Protein AF-A0A935QGF4-F1 (afdb_monomer_lite)

pLDDT: mean 90.05, std 7.43, range [56.66, 97.25]

Radius of gyration: 15.38 Å; chains: 1; bounding box: 27×32×35 Å

Secondary structure (DSSP, 8-state):
-EEEEEE-TTSPEEEEEE--HHHHHHHHHHHHHHHHHHHTTS-TT--TT-TT----

Structure (mmCIF, N/CA/C/O backbone):
data_AF-A0A935QGF4-F1
#
_entry.id   AF-A0A935QGF4-F1
#
loop_
_atom_site.group_PDB
_atom_site.id
_atom_site.type_symbol
_atom_site.label_atom_id
_atom_site.label_alt_id
_atom_site.label_comp_id
_atom_site.label_asym_id
_atom_site.label_entity_id
_atom_site.label_seq_id
_atom_site.pdbx_PDB_ins_code
_atom_site.Cartn_x
_atom_site.Cartn_y
_atom_site.Cartn_z
_atom_site.occupancy
_atom_site.B_iso_or_equiv
_atom_site.auth_seq_id
_atom_site.auth_comp_id
_atom_site.auth_asym_id
_atom_site.auth_atom_id
_atom_site.pdbx_PDB_model_num
ATOM 1 N N . MET A 1 1 ? -4.465 14.003 7.824 1.00 69.56 1 MET A N 1
ATOM 2 C CA . MET A 1 1 ? -4.105 12.650 8.317 1.00 69.56 1 MET A CA 1
ATOM 3 C C . MET A 1 1 ? -4.930 12.327 9.559 1.00 69.56 1 MET A C 1
ATOM 5 O O . MET A 1 1 ? -4.934 13.123 10.489 1.00 69.56 1 MET A O 1
ATOM 9 N N . ARG A 1 2 ? -5.665 11.210 9.575 1.00 88.31 2 ARG A N 1
ATOM 10 C CA . ARG A 1 2 ? -6.536 10.792 10.691 1.00 88.31 2 ARG A CA 1
ATOM 11 C C . ARG A 1 2 ? -5.865 9.675 11.487 1.00 88.31 2 ARG A C 1
ATOM 13 O O . ARG A 1 2 ? -5.465 8.683 10.891 1.00 88.31 2 ARG A O 1
ATOM 20 N N . ARG A 1 3 ? -5.760 9.791 12.814 1.00 91.31 3 ARG A N 1
ATOM 21 C CA . ARG A 1 3 ? -5.167 8.741 13.663 1.00 91.31 3 ARG A CA 1
ATOM 22 C C . ARG A 1 3 ? -6.250 7.830 14.241 1.00 91.31 3 ARG A C 1
ATOM 24 O O . ARG A 1 3 ? -7.193 8.320 14.852 1.00 91.31 3 ARG A O 1
ATOM 31 N N . VAL A 1 4 ? -6.112 6.519 14.052 1.00 94.19 4 VAL A N 1
ATOM 32 C CA . VAL A 1 4 ? -7.038 5.492 14.564 1.00 94.19 4 VAL A CA 1
ATOM 33 C C . VAL A 1 4 ? -6.256 4.469 15.377 1.00 94.19 4 VAL A C 1
ATOM 35 O O . VAL A 1 4 ? -5.166 4.079 14.978 1.00 94.19 4 VAL A O 1
ATOM 38 N N . TYR A 1 5 ? -6.784 4.033 16.518 1.00 94.12 5 TYR A N 1
ATOM 39 C CA . TYR A 1 5 ? -6.130 3.037 17.368 1.00 94.12 5 TYR A CA 1
ATOM 40 C C . TYR A 1 5 ? -6.780 1.669 17.177 1.00 94.12 5 TYR A C 1
ATOM 42 O O . TYR A 1 5 ? -7.984 1.534 17.373 1.00 94.12 5 TYR A O 1
ATOM 50 N N . ILE A 1 6 ? -5.976 0.659 16.840 1.00 93.50 6 ILE A N 1
ATOM 51 C CA . ILE A 1 6 ? -6.412 -0.741 16.723 1.00 93.50 6 ILE A CA 1
ATOM 52 C C . ILE A 1 6 ? -5.759 -1.600 17.816 1.00 93.50 6 ILE A C 1
ATOM 54 O O . ILE A 1 6 ? -4.631 -1.300 18.228 1.00 93.50 6 ILE A O 1
ATOM 58 N N . PRO A 1 7 ? -6.427 -2.649 18.320 1.00 95.38 7 PRO A N 1
ATOM 59 C CA . PRO A 1 7 ? -5.827 -3.557 19.293 1.00 95.38 7 PRO A CA 1
ATOM 60 C C . PRO A 1 7 ? -4.676 -4.365 18.666 1.00 95.38 7 PRO A C 1
ATOM 62 O O . PRO A 1 7 ? -4.741 -4.766 17.505 1.00 95.38 7 PRO A O 1
ATOM 65 N N . LYS A 1 8 ? -3.607 -4.603 19.432 1.00 92.81 8 LYS A N 1
ATOM 66 C CA . LYS A 1 8 ? -2.559 -5.591 19.133 1.00 92.81 8 LYS A CA 1
ATOM 67 C C . LYS A 1 8 ? -2.827 -6.881 19.911 1.00 92.81 8 LYS A C 1
ATOM 69 O O . LYS A 1 8 ? -3.420 -6.845 20.984 1.00 92.81 8 LYS A O 1
ATOM 74 N N . ALA A 1 9 ? -2.268 -7.991 19.427 1.00 89.75 9 ALA A N 1
ATOM 75 C CA . ALA A 1 9 ? -2.321 -9.291 20.102 1.00 89.75 9 ALA A CA 1
ATOM 76 C C . ALA A 1 9 ? -1.734 -9.274 21.530 1.00 89.75 9 ALA A C 1
ATOM 78 O O . ALA A 1 9 ? -2.173 -10.021 22.391 1.00 89.75 9 ALA A O 1
ATOM 79 N N . ASN A 1 10 ? -0.781 -8.380 21.812 1.00 90.31 10 ASN A N 1
ATOM 80 C CA . ASN A 1 10 ? -0.155 -8.231 23.129 1.00 90.31 10 ASN A CA 1
ATOM 81 C C . ASN A 1 10 ? -0.903 -7.272 24.080 1.00 90.31 10 ASN A C 1
ATOM 83 O O . ASN A 1 10 ? -0.290 -6.700 24.980 1.00 90.31 10 ASN A O 1
ATOM 87 N N . GLY A 1 11 ? -2.190 -7.008 23.833 1.00 90.06 11 GLY A N 1
ATOM 88 C CA . GLY A 1 11 ? -3.046 -6.155 24.670 1.00 90.06 11 GLY A CA 1
ATOM 89 C C . GLY A 1 11 ? -2.812 -4.642 24.538 1.00 90.06 11 GLY A C 1
ATOM 90 O O . GLY A 1 11 ? -3.615 -3.848 25.025 1.00 90.06 11 GLY A O 1
ATOM 91 N N . LYS A 1 12 ? -1.751 -4.202 23.849 1.00 93.25 12 LYS A N 1
ATOM 92 C CA . LYS A 1 12 ? -1.486 -2.774 23.585 1.00 93.25 12 LYS A CA 1
ATOM 93 C C . LYS A 1 12 ? -2.304 -2.268 22.390 1.00 93.25 12 LYS A C 1
ATOM 95 O O . LYS A 1 12 ? -2.811 -3.048 21.592 1.00 93.25 12 LYS A O 1
ATOM 100 N N . ARG A 1 13 ? -2.393 -0.946 22.204 1.00 93.56 13 ARG A N 1
ATOM 101 C CA . ARG A 1 13 ? -3.007 -0.330 21.008 1.00 93.56 13 ARG A CA 1
ATOM 102 C C . ARG A 1 13 ? -1.938 0.130 20.011 1.00 93.56 13 ARG A C 1
ATOM 104 O O . ARG A 1 13 ? -0.935 0.720 20.409 1.00 93.56 13 ARG A O 1
ATOM 111 N N . ARG A 1 14 ? -2.141 -0.120 18.713 1.00 93.44 14 ARG A N 1
ATOM 112 C CA . ARG A 1 14 ? -1.318 0.412 17.612 1.00 93.44 14 ARG A CA 1
ATOM 113 C C . ARG A 1 14 ? -2.007 1.651 17.026 1.00 93.44 14 ARG A C 1
ATOM 115 O O . ARG A 1 14 ? -3.136 1.517 16.555 1.00 93.44 14 ARG A O 1
ATOM 122 N N . PRO A 1 15 ? -1.364 2.830 17.021 1.00 94.06 15 PRO A N 1
ATOM 123 C CA . PRO A 1 15 ? -1.857 3.957 16.244 1.00 94.06 15 PRO A CA 1
ATOM 124 C C . PRO A 1 15 ? -1.608 3.701 14.752 1.00 94.06 15 PRO A C 1
ATOM 126 O O . PRO A 1 15 ? -0.487 3.398 14.351 1.00 94.06 15 PRO A O 1
ATOM 129 N N . LEU A 1 16 ? -2.646 3.841 13.935 1.00 92.94 16 LEU A N 1
ATOM 130 C CA . LEU A 1 16 ? -2.589 3.825 12.480 1.00 92.94 16 LEU A CA 1
ATOM 131 C C . LEU A 1 16 ? -2.871 5.235 11.958 1.00 92.94 16 LEU A C 1
ATOM 133 O O . LEU A 1 16 ? -3.882 5.852 12.304 1.00 92.94 16 LEU A O 1
ATOM 137 N N . GLY A 1 17 ? -1.961 5.749 11.135 1.00 93.75 17 GLY A N 1
ATOM 138 C CA . GLY A 1 17 ? -2.156 6.992 10.405 1.00 93.75 17 GLY A CA 1
ATOM 139 C C . GLY A 1 17 ? -2.900 6.717 9.108 1.00 93.75 17 GLY A C 1
ATOM 140 O O . GLY A 1 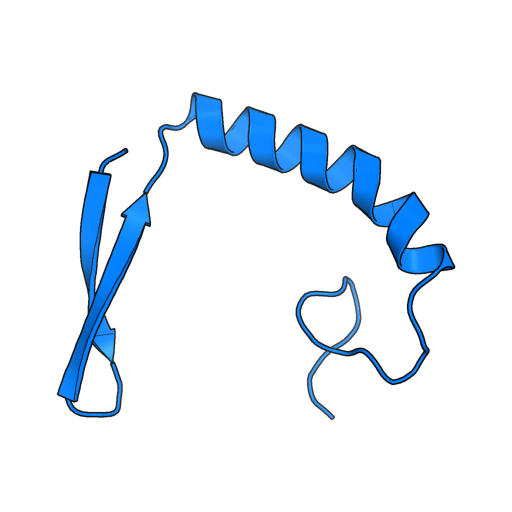17 ? -2.358 6.067 8.225 1.00 93.75 17 GLY A O 1
ATOM 141 N N . ILE A 1 18 ? -4.133 7.196 8.997 1.00 92.56 18 ILE A N 1
ATOM 142 C CA . ILE A 1 18 ? -4.955 7.073 7.796 1.00 92.56 18 ILE A CA 1
ATOM 143 C C . ILE A 1 18 ? -4.795 8.369 6.985 1.00 92.56 18 ILE A C 1
ATOM 145 O O . ILE A 1 18 ? -5.303 9.419 7.406 1.00 92.56 18 ILE A O 1
ATOM 149 N N . PRO A 1 19 ? -4.060 8.335 5.862 1.00 93.94 19 PRO A N 1
ATOM 150 C CA . PRO A 1 19 ? -3.962 9.466 4.941 1.00 93.94 19 PRO A CA 1
ATOM 151 C C . PRO A 1 19 ? -5.300 9.725 4.226 1.00 93.94 19 PRO A C 1
ATOM 153 O O . PRO A 1 19 ? -6.222 8.901 4.292 1.00 93.94 19 PRO A O 1
ATOM 156 N N . THR A 1 20 ? -5.439 10.888 3.582 1.00 95.50 20 THR A N 1
ATOM 157 C CA . THR A 1 20 ? -6.645 11.186 2.790 1.00 95.50 20 THR A CA 1
ATOM 158 C C . THR A 1 20 ? -6.703 10.300 1.540 1.00 95.50 20 THR A C 1
ATOM 160 O O . THR A 1 20 ? -5.727 9.638 1.192 1.00 95.50 20 THR A O 1
ATOM 163 N N . LEU A 1 21 ? -7.853 10.247 0.858 1.00 94.69 21 LEU A N 1
ATOM 164 C CA . LEU A 1 21 ? -7.985 9.441 -0.362 1.00 94.69 21 LEU A CA 1
ATOM 165 C C . LEU A 1 21 ? -6.975 9.868 -1.439 1.00 94.69 21 LEU A C 1
ATOM 167 O O . LEU A 1 21 ? -6.356 9.008 -2.059 1.00 94.69 21 LEU A O 1
ATOM 171 N N . ILE A 1 22 ? -6.794 11.178 -1.610 1.00 96.31 22 ILE A N 1
ATOM 172 C CA . ILE A 1 22 ? -5.877 11.761 -2.595 1.00 96.31 22 ILE A CA 1
ATOM 173 C C . ILE A 1 22 ? -4.434 11.374 -2.261 1.00 96.31 22 ILE A C 1
ATOM 175 O O . ILE A 1 22 ? -3.719 10.867 -3.120 1.00 96.31 22 ILE A O 1
ATOM 179 N N . ASP A 1 23 ? -4.040 11.510 -0.994 1.00 95.56 23 ASP A N 1
ATOM 180 C CA . ASP A 1 23 ? -2.702 11.123 -0.540 1.00 95.56 23 ASP A CA 1
ATOM 181 C C . ASP A 1 23 ? -2.417 9.637 -0.809 1.00 95.56 23 ASP A C 1
ATOM 183 O O . ASP A 1 23 ? -1.322 9.289 -1.243 1.00 95.56 23 ASP A O 1
ATOM 187 N N . ARG A 1 24 ? -3.403 8.749 -0.599 1.00 95.31 24 ARG A N 1
ATOM 188 C CA . ARG A 1 24 ? -3.254 7.314 -0.910 1.00 95.31 24 ARG A CA 1
ATOM 189 C C . ARG A 1 24 ? -3.049 7.063 -2.396 1.00 95.31 24 ARG A C 1
ATOM 191 O O . ARG A 1 24 ? -2.232 6.221 -2.748 1.00 95.31 24 ARG A O 1
ATOM 198 N N . ALA A 1 25 ? -3.789 7.768 -3.249 1.00 97.12 25 ALA A N 1
ATOM 199 C CA . ALA A 1 25 ? -3.667 7.624 -4.695 1.00 97.12 25 ALA A CA 1
ATOM 200 C C . ALA A 1 25 ? -2.274 8.055 -5.178 1.00 97.12 25 ALA A C 1
ATOM 202 O O . ALA A 1 25 ? -1.634 7.335 -5.940 1.00 97.12 25 ALA A O 1
ATOM 203 N N . ILE A 1 26 ? -1.769 9.181 -4.668 1.00 97.25 26 ILE A N 1
ATOM 204 C CA . ILE A 1 26 ? -0.427 9.677 -4.996 1.00 97.25 26 ILE A CA 1
ATOM 205 C C . ILE A 1 26 ? 0.650 8.718 -4.471 1.00 97.25 26 ILE A C 1
ATOM 207 O O . ILE A 1 26 ? 1.571 8.378 -5.207 1.00 97.25 26 ILE A O 1
ATOM 211 N N . GLN A 1 27 ? 0.524 8.228 -3.233 1.00 96.19 27 GLN A N 1
ATOM 212 C CA . GLN A 1 27 ? 1.454 7.240 -2.671 1.00 96.19 27 GLN A CA 1
ATOM 213 C C . GLN A 1 27 ? 1.488 5.947 -3.494 1.00 96.19 27 GLN A C 1
ATOM 215 O O . GLN A 1 27 ? 2.570 5.430 -3.7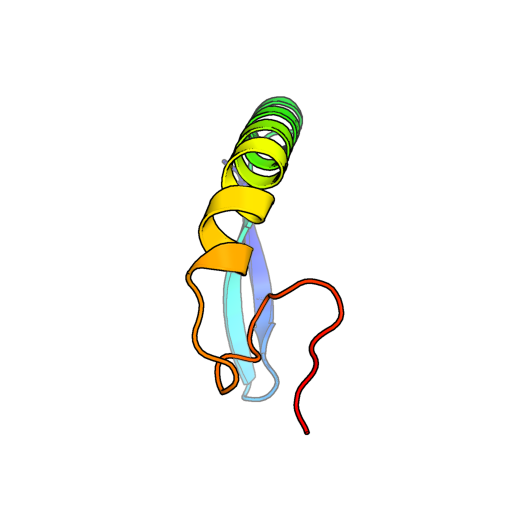50 1.00 96.19 27 GLN A O 1
ATOM 220 N N . ALA A 1 28 ? 0.330 5.452 -3.943 1.00 95.69 28 ALA A N 1
ATOM 221 C CA . ALA A 1 28 ? 0.252 4.265 -4.792 1.00 95.69 28 ALA A CA 1
ATOM 222 C C . ALA A 1 28 ? 0.909 4.494 -6.162 1.00 95.69 28 ALA A C 1
ATOM 224 O O . ALA A 1 28 ? 1.652 3.642 -6.637 1.00 95.69 28 ALA A O 1
ATOM 225 N N . MET A 1 29 ? 0.691 5.663 -6.771 1.00 97.25 29 MET A N 1
ATOM 226 C CA . MET A 1 29 ? 1.341 6.033 -8.030 1.00 97.25 29 MET A CA 1
ATOM 227 C C . MET A 1 29 ? 2.869 6.053 -7.894 1.00 97.25 29 MET A C 1
ATOM 229 O O . MET A 1 29 ? 3.567 5.492 -8.735 1.00 97.25 29 MET A O 1
ATOM 233 N N . VAL A 1 30 ? 3.387 6.661 -6.824 1.00 97.00 30 VAL A N 1
ATOM 234 C CA . VAL A 1 30 ? 4.831 6.703 -6.546 1.00 97.00 30 VAL A CA 1
ATOM 235 C C . VAL A 1 30 ? 5.383 5.302 -6.273 1.00 97.00 30 VAL A C 1
ATOM 237 O O . VAL A 1 30 ? 6.444 4.964 -6.790 1.00 97.00 30 VAL A O 1
ATOM 240 N N . ALA A 1 31 ? 4.666 4.475 -5.507 1.00 94.69 31 ALA A N 1
ATOM 241 C CA . ALA A 1 31 ? 5.078 3.102 -5.226 1.00 94.69 31 ALA A CA 1
ATOM 242 C C . ALA A 1 31 ? 5.215 2.286 -6.519 1.00 94.69 31 ALA A C 1
ATOM 244 O O . ALA A 1 31 ? 6.283 1.737 -6.767 1.00 94.69 31 ALA A O 1
ATOM 245 N N . ASN A 1 32 ? 4.199 2.317 -7.387 1.00 94.56 32 ASN A N 1
ATOM 246 C CA . ASN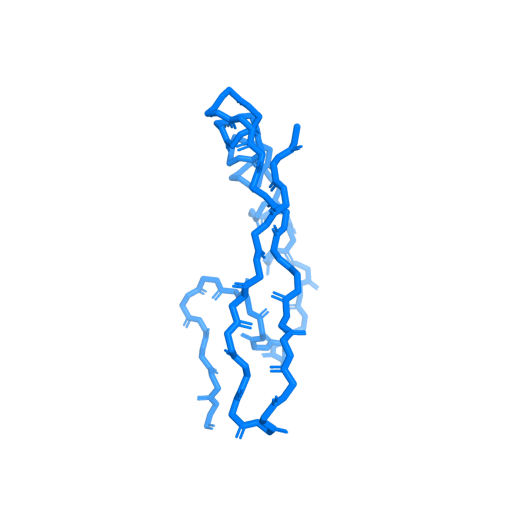 A 1 32 ? 4.209 1.599 -8.665 1.00 94.56 32 ASN A CA 1
ATOM 247 C C . ASN A 1 32 ? 5.344 2.051 -9.600 1.00 94.56 32 ASN A C 1
ATOM 249 O O . ASN A 1 32 ? 5.842 1.259 -10.394 1.00 94.56 32 ASN A O 1
ATOM 253 N N . ALA A 1 33 ? 5.745 3.325 -9.532 1.00 95.5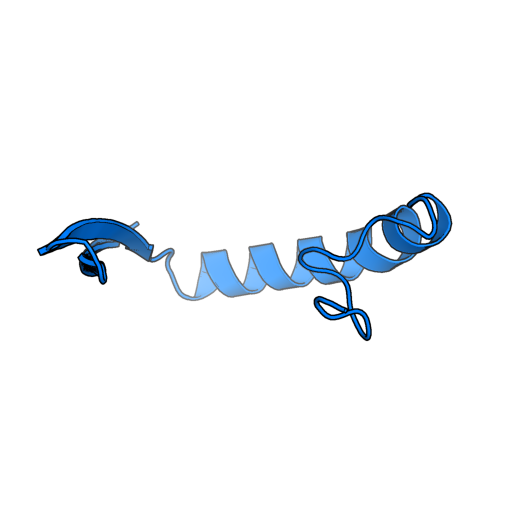0 33 ALA A N 1
ATOM 254 C CA . ALA A 1 33 ? 6.850 3.844 -10.334 1.00 95.50 33 ALA A CA 1
ATOM 255 C C . ALA A 1 33 ? 8.222 3.363 -9.827 1.00 95.50 33 ALA A C 1
ATOM 257 O O . ALA A 1 33 ? 9.117 3.115 -10.631 1.00 95.50 33 ALA A O 1
ATOM 258 N N . LEU A 1 34 ? 8.389 3.234 -8.507 1.00 94.38 34 LEU A N 1
ATOM 259 C CA . LEU A 1 34 ? 9.663 2.870 -7.877 1.00 94.38 34 LEU A CA 1
ATOM 260 C C . LEU A 1 34 ? 9.858 1.353 -7.742 1.00 94.38 34 LEU A C 1
ATOM 262 O O . LEU A 1 34 ? 10.988 0.873 -7.802 1.00 94.38 34 LEU A O 1
ATOM 266 N N . GLU A 1 35 ? 8.777 0.596 -7.574 1.00 92.62 35 GLU A N 1
ATOM 267 C CA . GLU A 1 35 ? 8.788 -0.859 -7.394 1.00 92.62 35 GLU A CA 1
ATOM 268 C C . GLU A 1 35 ? 9.658 -1.626 -8.413 1.00 92.62 35 GLU A C 1
ATOM 270 O O . GLU A 1 35 ? 10.492 -2.415 -7.964 1.00 92.62 35 GLU A O 1
ATOM 275 N N . PRO A 1 36 ? 9.589 -1.386 -9.742 1.00 91.38 36 PRO A N 1
ATOM 276 C CA . PRO A 1 36 ? 10.411 -2.132 -10.700 1.00 91.38 36 PRO A CA 1
ATOM 277 C C . PRO A 1 36 ? 11.916 -1.847 -10.578 1.00 91.38 36 PRO A C 1
ATOM 279 O O . PRO A 1 36 ? 12.726 -2.749 -10.789 1.00 91.38 36 PRO A O 1
ATOM 282 N N . GLU A 1 37 ? 12.309 -0.618 -10.227 1.00 93.12 37 GLU A N 1
ATOM 283 C CA . GLU A 1 37 ? 13.725 -0.273 -10.036 1.00 93.12 37 GLU A CA 1
ATOM 284 C C . GLU A 1 37 ? 14.298 -0.991 -8.810 1.00 93.12 37 GLU A C 1
ATOM 286 O O . GLU A 1 37 ? 15.410 -1.522 -8.847 1.00 93.12 37 GLU A O 1
ATOM 291 N N . TRP A 1 38 ? 13.533 -1.018 -7.721 1.00 91.06 38 TRP A N 1
ATOM 292 C CA . TRP A 1 38 ? 13.973 -1.625 -6.472 1.00 91.06 38 TRP A CA 1
ATOM 293 C C . TRP A 1 38 ? 13.953 -3.149 -6.517 1.00 91.06 38 TRP A C 1
ATOM 295 O O . TRP A 1 38 ? 14.882 -3.776 -6.009 1.00 91.06 38 TRP A O 1
ATOM 305 N N . GLU A 1 39 ? 12.970 -3.755 -7.181 1.00 88.81 39 GLU A N 1
ATOM 306 C CA . GLU A 1 39 ? 12.891 -5.211 -7.324 1.00 88.81 39 GLU A CA 1
ATOM 307 C C . GLU A 1 39 ? 14.106 -5.785 -8.068 1.00 88.81 39 GLU A C 1
ATOM 309 O O . GLU A 1 39 ? 14.592 -6.858 -7.711 1.00 88.81 39 GLU A O 1
ATOM 314 N N . ALA A 1 40 ? 14.660 -5.035 -9.029 1.00 88.81 40 ALA A N 1
ATOM 315 C CA . ALA A 1 40 ? 15.889 -5.401 -9.732 1.00 88.81 40 ALA A CA 1
ATOM 316 C C . ALA A 1 40 ? 17.156 -5.312 -8.858 1.00 88.81 40 ALA A C 1
ATOM 318 O O . ALA A 1 40 ? 18.175 -5.914 -9.196 1.00 88.81 40 ALA A O 1
ATOM 319 N N . ARG 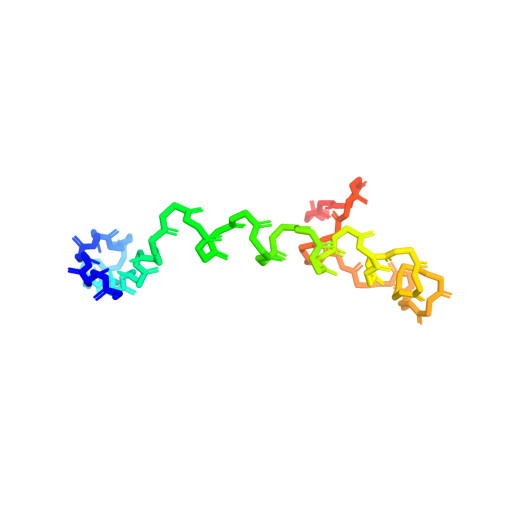A 1 41 ? 17.118 -4.550 -7.757 1.00 90.25 41 ARG A N 1
ATOM 320 C CA . ARG A 1 41 ? 18.267 -4.322 -6.862 1.00 90.25 41 ARG A CA 1
ATOM 321 C C . ARG A 1 41 ? 18.215 -5.128 -5.568 1.00 90.25 41 ARG A C 1
ATOM 323 O O . ARG A 1 41 ? 19.246 -5.272 -4.918 1.00 90.25 41 ARG A O 1
ATOM 330 N N . PHE A 1 42 ? 17.044 -5.600 -5.150 1.00 89.31 42 PHE A N 1
ATOM 331 C CA . PHE A 1 42 ? 16.906 -6.310 -3.882 1.00 89.31 42 PHE A CA 1
ATOM 332 C C . PHE A 1 42 ? 17.550 -7.701 -3.909 1.00 89.31 42 PHE A C 1
ATOM 334 O O . PHE A 1 42 ? 17.320 -8.492 -4.823 1.00 89.31 42 PHE A O 1
ATOM 341 N N . GLU A 1 43 ? 18.267 -8.022 -2.830 1.00 87.38 43 GLU A N 1
ATOM 342 C CA . GLU A 1 43 ? 18.833 -9.347 -2.563 1.00 87.38 43 GLU A CA 1
ATOM 343 C C . GLU A 1 43 ? 17.739 -10.439 -2.618 1.00 87.38 43 GLU A C 1
ATOM 345 O O . GLU A 1 43 ? 16.581 -10.187 -2.237 1.00 87.38 43 GLU A O 1
ATOM 350 N N . PRO A 1 44 ? 18.067 -11.671 -3.047 1.00 84.62 44 PRO A N 1
ATOM 351 C CA . PRO A 1 44 ? 17.127 -12.787 -3.030 1.00 84.62 44 PRO A CA 1
ATOM 352 C C . PRO A 1 44 ? 16.531 -13.091 -1.646 1.00 84.62 44 PRO A C 1
ATOM 354 O O . PRO A 1 44 ? 15.372 -13.491 -1.573 1.00 84.62 44 PRO A O 1
ATOM 357 N N . ASP A 1 45 ? 17.265 -12.824 -0.566 1.00 87.38 45 ASP A N 1
ATOM 358 C CA . ASP A 1 45 ? 16.854 -13.152 0.807 1.00 87.38 45 ASP A CA 1
ATOM 359 C C . ASP A 1 45 ? 15.972 -12.084 1.478 1.00 87.38 45 ASP A C 1
ATOM 361 O O . ASP A 1 45 ? 15.625 -12.184 2.658 1.00 87.38 45 ASP A O 1
ATOM 365 N N . VAL A 1 46 ? 15.573 -11.043 0.742 1.00 86.06 46 VAL A N 1
ATOM 366 C CA . VAL A 1 46 ? 14.602 -10.055 1.225 1.00 86.06 46 VAL A CA 1
ATOM 367 C C . VAL A 1 46 ? 13.197 -10.504 0.834 1.00 86.06 46 VAL A C 1
ATOM 369 O O . VAL A 1 46 ? 12.861 -10.539 -0.351 1.00 86.06 46 VAL A O 1
ATOM 372 N N . TYR A 1 47 ? 12.366 -10.803 1.835 1.00 85.25 47 TYR A N 1
ATOM 373 C CA . TYR A 1 47 ? 10.998 -11.319 1.653 1.00 85.25 47 TYR A CA 1
ATOM 374 C C . TYR A 1 47 ? 9.900 -10.318 2.034 1.00 85.25 47 TYR A C 1
ATOM 376 O O . TYR A 1 47 ? 8.781 -10.387 1.533 1.00 85.25 47 TYR A O 1
ATOM 384 N N . GLY A 1 48 ? 10.192 -9.388 2.944 1.00 87.00 48 GLY A N 1
ATOM 385 C CA . GLY A 1 48 ? 9.184 -8.484 3.492 1.00 87.00 48 GLY A CA 1
ATOM 386 C C . GLY A 1 48 ? 8.677 -7.475 2.463 1.00 87.00 48 GLY A C 1
ATOM 387 O O . GLY A 1 48 ? 9.473 -6.766 1.858 1.00 87.00 48 GLY A O 1
ATOM 388 N N . PHE A 1 49 ? 7.350 -7.360 2.343 1.00 84.94 49 PHE A N 1
ATOM 389 C CA . PHE A 1 49 ? 6.665 -6.316 1.564 1.00 84.94 49 PHE A CA 1
ATOM 390 C C . PHE A 1 49 ? 7.026 -6.276 0.069 1.00 84.94 49 PHE A C 1
ATOM 392 O O . PHE A 1 49 ? 6.948 -5.214 -0.544 1.00 84.94 49 PHE A O 1
ATOM 399 N N . ARG A 1 50 ? 7.397 -7.421 -0.515 1.00 88.00 50 ARG A N 1
ATOM 400 C CA . ARG A 1 50 ? 7.698 -7.554 -1.946 1.00 88.00 50 ARG A CA 1
ATOM 401 C C . ARG A 1 50 ? 6.577 -8.273 -2.698 1.00 88.00 50 ARG A C 1
ATOM 403 O O . ARG A 1 50 ? 5.950 -9.176 -2.136 1.00 88.00 50 ARG A O 1
ATOM 410 N N . PRO A 1 51 ? 6.326 -7.917 -3.966 1.00 83.94 51 PRO A N 1
ATOM 411 C CA . PRO A 1 51 ? 5.342 -8.609 -4.787 1.00 83.94 51 PRO A CA 1
ATOM 412 C C . PRO A 1 51 ? 5.777 -10.064 -5.019 1.00 83.94 51 PRO A C 1
ATOM 414 O O . PRO A 1 51 ? 6.921 -10.344 -5.364 1.00 83.94 51 PRO A O 1
ATOM 417 N N . GLY A 1 52 ? 4.867 -11.018 -4.805 1.00 83.31 52 GLY A N 1
ATOM 418 C CA . GLY A 1 52 ? 5.126 -12.440 -5.075 1.00 83.31 52 GLY A CA 1
ATOM 419 C C . GLY A 1 52 ? 6.105 -13.139 -4.119 1.00 83.31 52 GLY A C 1
ATOM 420 O O . GLY A 1 52 ? 6.422 -14.305 -4.347 1.00 83.31 52 GLY A O 1
ATOM 421 N N . ARG A 1 53 ? 6.559 -12.479 -3.043 1.00 82.38 53 ARG A N 1
ATOM 422 C CA . ARG A 1 53 ? 7.402 -13.078 -1.996 1.00 82.38 53 ARG A CA 1
ATOM 423 C C . ARG A 1 53 ? 6.683 -13.030 -0.647 1.00 82.38 53 ARG A C 1
ATOM 425 O O . ARG A 1 53 ? 6.142 -11.999 -0.258 1.00 82.38 53 ARG A O 1
ATOM 432 N N . GLY A 1 54 ? 6.655 -14.161 0.052 1.00 76.69 54 GLY A N 1
ATOM 433 C CA . GLY A 1 54 ? 6.051 -14.310 1.379 1.00 76.69 54 GLY A CA 1
ATOM 434 C C . GLY A 1 54 ? 7.073 -14.783 2.408 1.00 76.69 54 GLY A C 1
ATOM 435 O O . GLY A 1 54 ? 8.207 -15.099 2.055 1.00 76.69 54 GLY A O 1
ATOM 436 N N . CYS A 1 55 ? 6.673 -14.828 3.680 1.00 70.06 55 CYS A N 1
ATOM 437 C CA . CYS A 1 55 ? 7.472 -15.508 4.699 1.00 70.06 55 CYS A CA 1
ATOM 438 C C . CYS A 1 55 ? 7.591 -16.996 4.317 1.00 70.06 55 CYS A C 1
ATOM 440 O O . CYS A 1 55 ? 6.540 -17.594 4.057 1.00 70.06 55 CYS A O 1
ATOM 442 N N . PRO A 1 56 ? 8.807 -17.568 4.249 1.00 56.66 56 PRO A N 1
ATOM 443 C CA . PRO A 1 56 ? 8.972 -19.015 4.186 1.00 56.66 56 PRO A CA 1
ATOM 444 C C . PRO A 1 56 ? 8.415 -19.704 5.440 1.00 56.66 56 PRO A C 1
ATOM 446 O O . PRO A 1 56 ? 8.289 -19.029 6.493 1.00 56.66 56 PRO A O 1
#

Sequence (56 aa):
MRRVYIPKANGKRRPLGIPTLIDRAIQAMVANALEPEWEARFEPDVYGFRPGRGCP

Foldseek 3Di:
DDWDWDADPVRDTDIDDDDDPVVVVVVVVVCVVCLVVVVVVDDP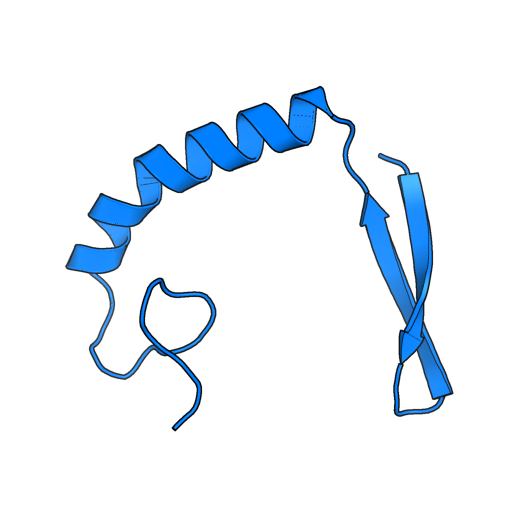PDQPPHPPGHDD